Protein AF-A9DJU2-F1 (afdb_monomer)

Nearest PDB structures (foldseek):
  8auw-assembly1_D 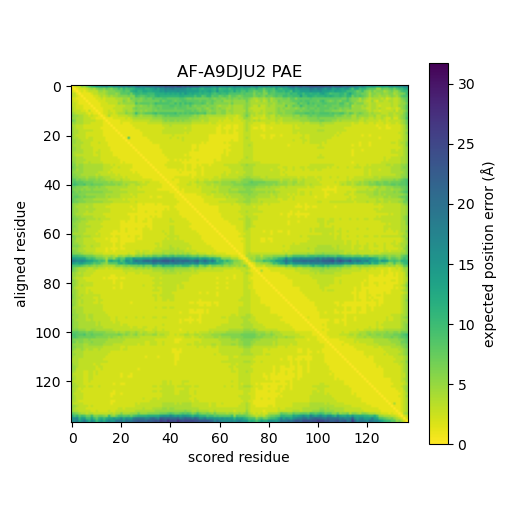 TM=2.444E-01  e=1.457E+00  Homo sapiens
  4tx5-assembly1_A  TM=2.227E-01  e=1.316E+00  Homo sapiens
  4tx5-assembly1_B  TM=2.215E-01  e=2.420E+00  Homo sapiens
  1few-assembly1_A  TM=2.255E-01  e=3.282E+00  Homo sapiens
  8e2i-assembly1_F  TM=2.046E-01  e=4.683E+00  Homo sapiens

Foldseek 3Di:
DVLVVVLVVCLVPVLVLLVVLLVVLVVLLCCLQPVCLVVVQVFQAHNVLSNVLSVLSVVSNVLSVVLSPDDDPQSLVSLLVSLVSLVVSLVSLVVSCVVRVVRGDPNNVVVSVVSSVVSNVSSVSSNVSSVVSVVVD

Organism: NCBI:txid391587

Radius of gyration: 16.11 Å; Cα contacts (8 Å, |Δi|>4): 142; chains: 1; bounding box: 41×20×46 Å

Mean predicted aligned error: 3.53 Å

Solvent-accessible surface area (backbone atoms only — not comparable to full-atom values): 6904 Å² total; per-residue (Å²): 114,68,68,62,52,53,46,55,56,40,64,76,44,54,53,56,51,31,55,51,49,21,53,50,23,47,50,47,20,45,42,38,46,45,52,46,42,78,43,19,87,67,28,28,52,57,54,71,58,30,46,59,56,17,51,53,28,50,52,45,26,55,52,21,52,52,56,47,74,49,75,75,92,52,48,22,58,52,32,36,48,52,19,50,51,44,52,51,47,40,53,52,54,52,50,51,49,64,74,38,49,92,52,39,28,74,59,31,52,50,51,54,52,52,52,39,53,53,38,52,55,48,21,54,51,34,31,51,44,9,55,54,48,57,74,78,108

Structure (mmCIF, N/CA/C/O backbone):
data_AF-A9DJU2-F1
#
_entry.id   AF-A9DJU2-F1
#
loop_
_atom_site.group_PDB
_atom_site.id
_atom_site.type_symbol
_atom_site.label_atom_id
_atom_site.label_alt_id
_atom_site.label_comp_id
_atom_site.label_asym_id
_atom_site.label_entity_id
_atom_site.label_seq_id
_atom_site.pdbx_PDB_ins_code
_atom_site.Cartn_x
_atom_site.Cartn_y
_atom_site.Cartn_z
_atom_site.occupancy
_atom_site.B_iso_or_equiv
_atom_site.auth_seq_id
_atom_site.auth_comp_id
_atom_site.auth_asym_id
_atom_site.auth_atom_id
_atom_site.pdbx_PDB_model_num
ATOM 1 N N . MET A 1 1 ? -25.867 -9.368 3.184 1.00 65.19 1 MET A N 1
ATOM 2 C CA . MET A 1 1 ? -25.864 -10.036 4.509 1.00 65.19 1 MET A CA 1
ATOM 3 C C . MET A 1 1 ? -24.454 -10.414 4.977 1.00 65.19 1 MET A C 1
ATOM 5 O O . MET A 1 1 ? -24.092 -10.022 6.078 1.00 65.19 1 MET A O 1
ATOM 9 N N . LEU A 1 2 ? -23.620 -11.059 4.146 1.00 77.50 2 LEU A N 1
ATOM 10 C CA . LEU A 1 2 ? -22.247 -11.463 4.514 1.00 77.50 2 LEU A CA 1
ATOM 11 C C . LEU A 1 2 ? -21.314 -10.289 4.883 1.00 77.50 2 LEU A C 1
ATOM 13 O O . LEU A 1 2 ? -20.663 -10.319 5.921 1.00 77.50 2 LEU A O 1
ATOM 17 N N . PHE A 1 3 ? -21.305 -9.215 4.085 1.00 77.62 3 PHE A N 1
ATOM 18 C CA . PHE A 1 3 ? -20.438 -8.050 4.319 1.00 77.62 3 PHE A CA 1
ATOM 19 C C . PHE A 1 3 ? -20.675 -7.377 5.684 1.00 77.62 3 PHE A C 1
ATOM 21 O O . PHE A 1 3 ? -19.734 -7.062 6.405 1.00 77.62 3 PHE A O 1
ATOM 28 N N . GLN A 1 4 ? -21.940 -7.233 6.093 1.00 81.81 4 GLN A N 1
ATOM 29 C CA . GLN A 1 4 ? -22.289 -6.667 7.403 1.00 81.81 4 GLN A CA 1
ATOM 30 C C . GLN A 1 4 ? -21.829 -7.562 8.560 1.00 81.81 4 GLN A C 1
ATOM 32 O O . GLN A 1 4 ? -21.403 -7.055 9.596 1.00 81.81 4 GLN A O 1
ATOM 37 N N . HIS A 1 5 ? -21.873 -8.885 8.379 1.00 84.88 5 HIS A N 1
ATOM 38 C CA . HIS A 1 5 ? -21.377 -9.834 9.371 1.00 84.88 5 HIS A CA 1
ATOM 39 C C . HIS A 1 5 ? -19.856 -9.710 9.563 1.00 84.88 5 HIS A C 1
ATOM 41 O O . HIS A 1 5 ? -19.377 -9.684 10.697 1.00 84.88 5 HIS A O 1
ATOM 47 N N . ILE A 1 6 ? -19.104 -9.564 8.466 1.00 87.25 6 ILE A N 1
ATOM 48 C CA . ILE A 1 6 ? -17.646 -9.370 8.504 1.00 87.25 6 ILE A CA 1
ATOM 49 C C . ILE A 1 6 ? -17.293 -8.048 9.197 1.00 87.25 6 ILE A C 1
ATOM 51 O O . ILE A 1 6 ? -16.439 -8.044 10.084 1.00 87.25 6 ILE A O 1
ATOM 55 N N . ILE A 1 7 ? -17.992 -6.953 8.870 1.00 87.56 7 ILE A N 1
ATOM 56 C CA . ILE A 1 7 ? -17.788 -5.663 9.546 1.00 87.56 7 ILE A CA 1
ATOM 57 C C . ILE A 1 7 ? -18.036 -5.795 11.053 1.00 87.56 7 ILE A C 1
ATOM 59 O O . ILE A 1 7 ? -17.190 -5.389 11.843 1.00 87.56 7 ILE A O 1
ATOM 63 N N . LYS A 1 8 ? -19.144 -6.418 11.471 1.00 88.12 8 LYS A N 1
ATOM 64 C CA . LYS A 1 8 ? -19.464 -6.590 12.898 1.00 88.12 8 LYS A CA 1
ATOM 65 C C . LYS A 1 8 ? -18.404 -7.421 13.634 1.00 88.12 8 LYS A C 1
ATOM 67 O O . LYS A 1 8 ? -18.046 -7.130 14.772 1.00 88.12 8 LYS A O 1
ATOM 72 N N . LYS A 1 9 ? -17.850 -8.446 12.977 1.00 89.25 9 LYS A N 1
ATOM 73 C CA . LYS A 1 9 ? -16.741 -9.239 13.527 1.00 89.25 9 LYS A CA 1
ATOM 74 C C . LYS A 1 9 ? -15.467 -8.402 13.689 1.00 89.25 9 LYS A C 1
ATOM 76 O O . LYS A 1 9 ? -14.762 -8.572 14.685 1.00 89.25 9 LYS A O 1
ATOM 81 N N . ALA A 1 10 ? -15.189 -7.506 12.743 1.00 89.00 10 ALA A N 1
ATOM 82 C CA . ALA A 1 10 ? -14.063 -6.581 12.818 1.00 89.00 10 ALA A CA 1
ATOM 83 C C . ALA A 1 10 ? -14.263 -5.496 13.890 1.00 89.00 10 ALA A C 1
ATOM 85 O O . ALA A 1 10 ? -13.320 -5.197 14.613 1.00 89.00 10 ALA A O 1
ATOM 86 N N . GLU A 1 11 ? -15.480 -4.980 14.079 1.00 87.75 11 GLU A N 1
ATOM 87 C CA . GLU A 1 11 ? -15.823 -4.046 15.167 1.00 87.75 11 GLU A CA 1
ATOM 88 C C . GLU A 1 11 ? -15.554 -4.644 16.555 1.00 87.75 11 GLU A C 1
ATOM 90 O O . GLU A 1 11 ? -15.072 -3.944 17.442 1.00 87.75 11 GLU A O 1
ATOM 95 N N . ASN A 1 12 ? -15.809 -5.944 16.733 1.00 89.12 12 ASN A N 1
ATOM 96 C CA . ASN A 1 12 ? -15.562 -6.640 17.999 1.00 89.12 12 ASN A CA 1
ATOM 97 C C . ASN A 1 12 ? -14.065 -6.807 18.312 1.00 89.12 12 ASN A C 1
ATOM 99 O O . ASN A 1 12 ? -13.691 -6.923 19.474 1.00 89.12 12 ASN A O 1
ATOM 103 N N . ASN A 1 13 ? -13.203 -6.865 17.290 1.00 90.00 13 ASN A N 1
ATOM 104 C CA . ASN A 1 13 ? -11.757 -7.046 17.448 1.00 90.00 13 ASN A CA 1
ATOM 105 C C . ASN A 1 13 ? -10.971 -6.205 16.431 1.00 90.00 13 ASN A C 1
ATOM 107 O O . ASN A 1 13 ? -10.251 -6.752 15.589 1.00 90.00 13 ASN A O 1
ATOM 111 N N . PRO A 1 14 ? -11.044 -4.869 16.519 1.00 90.44 14 PRO A N 1
ATOM 112 C CA . PRO A 1 14 ? -10.545 -3.995 15.464 1.00 90.44 14 PRO A CA 1
ATOM 113 C C . PRO A 1 14 ? -9.022 -3.969 15.391 1.00 90.44 14 PRO A C 1
ATOM 115 O O . PRO A 1 14 ? -8.460 -3.618 14.368 1.00 90.44 14 PRO A O 1
ATOM 118 N N . LYS A 1 15 ? -8.330 -4.423 16.441 1.00 90.44 15 LYS A N 1
ATOM 119 C CA . LYS A 1 15 ? -6.877 -4.611 16.413 1.00 90.44 15 LYS A CA 1
ATOM 120 C C . LYS A 1 15 ? -6.421 -5.635 15.377 1.00 90.44 15 LYS A C 1
ATOM 122 O O . LYS A 1 15 ? -5.319 -5.513 14.862 1.00 90.44 15 LYS A O 1
ATOM 127 N N . LYS A 1 16 ? -7.254 -6.632 15.057 1.00 92.25 16 LYS A N 1
ATOM 128 C CA . LYS A 1 16 ? -6.911 -7.624 14.030 1.00 92.25 16 LYS A CA 1
ATOM 129 C C . LYS A 1 16 ? -6.778 -6.992 12.646 1.00 92.25 16 LYS A C 1
ATOM 131 O O . LYS A 1 16 ? -6.053 -7.545 11.836 1.00 92.25 16 LYS A O 1
ATOM 136 N N . LEU A 1 17 ? -7.429 -5.851 12.400 1.00 94.56 17 LEU A N 1
ATOM 137 C CA . LEU A 1 17 ? -7.270 -5.107 11.151 1.00 94.56 17 LEU A CA 1
ATOM 138 C C . LEU A 1 17 ? -5.848 -4.587 10.989 1.00 94.56 17 LEU A C 1
ATOM 140 O O . LEU A 1 17 ? -5.237 -4.921 9.991 1.00 94.56 17 LEU A O 1
ATOM 144 N N . PHE A 1 18 ? -5.283 -3.920 12.002 1.00 95.62 18 PHE A N 1
ATOM 145 C CA . PHE A 1 18 ? -3.883 -3.471 11.953 1.00 95.62 18 PHE A CA 1
ATOM 146 C C . PHE A 1 18 ? -2.900 -4.628 11.762 1.00 95.62 18 PHE A C 1
ATOM 148 O O . PHE A 1 18 ? -1.885 -4.479 11.103 1.00 95.62 18 PHE A O 1
ATOM 155 N N . LEU A 1 19 ? -3.182 -5.809 12.324 1.00 95.12 19 LEU A N 1
ATOM 156 C CA . LEU A 1 19 ? -2.321 -6.972 12.096 1.00 95.12 19 LEU A CA 1
ATOM 157 C C . LEU A 1 19 ? -2.390 -7.457 10.639 1.00 95.12 19 LEU A C 1
ATOM 159 O O . LEU A 1 19 ? -1.371 -7.844 10.078 1.00 95.12 19 LEU A O 1
ATOM 163 N N . ILE A 1 20 ? -3.586 -7.465 10.047 1.00 95.50 20 ILE A N 1
ATOM 164 C CA . ILE A 1 20 ? -3.787 -7.871 8.652 1.00 95.50 20 ILE A CA 1
ATOM 165 C C . ILE A 1 20 ? -3.172 -6.836 7.704 1.00 95.50 20 ILE A C 1
ATOM 167 O O . ILE A 1 20 ? -2.431 -7.239 6.811 1.00 95.50 20 ILE A O 1
ATOM 171 N N . ASP A 1 21 ? -3.435 -5.543 7.919 1.00 96.56 21 ASP A N 1
ATOM 172 C CA . ASP A 1 21 ? -2.856 -4.451 7.125 1.00 96.56 21 ASP A CA 1
ATOM 173 C C . ASP A 1 21 ? -1.333 -4.449 7.253 1.00 96.56 21 ASP A C 1
ATOM 175 O O . ASP A 1 21 ? -0.652 -4.564 6.245 1.00 96.56 21 ASP A O 1
ATOM 179 N N . GLY A 1 22 ? -0.788 -4.527 8.470 1.00 97.19 22 GLY A N 1
ATOM 180 C CA . GLY A 1 22 ? 0.658 -4.564 8.689 1.00 97.19 22 GLY A CA 1
ATOM 181 C C . GLY A 1 22 ? 1.354 -5.768 8.042 1.00 97.19 22 GLY A C 1
ATOM 182 O O . GLY A 1 22 ? 2.452 -5.631 7.507 1.00 97.19 22 GLY A O 1
ATOM 183 N N . LEU A 1 23 ? 0.731 -6.954 8.031 1.00 97.75 23 LEU A N 1
ATOM 184 C CA . LEU A 1 23 ? 1.260 -8.104 7.281 1.00 97.75 23 LEU A CA 1
ATOM 185 C C . LEU A 1 23 ? 1.169 -7.889 5.763 1.00 97.7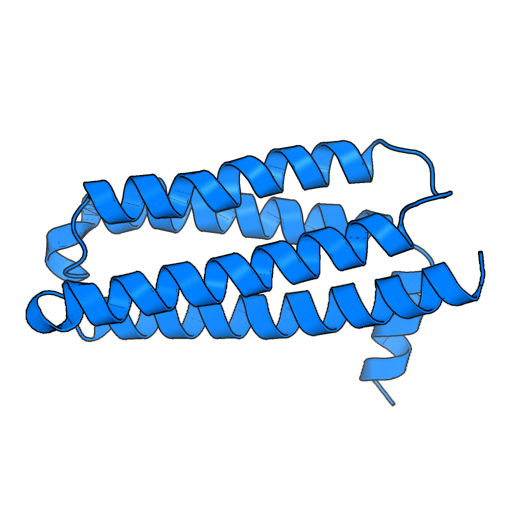5 23 LEU A C 1
ATOM 187 O O . LEU A 1 23 ? 2.095 -8.261 5.041 1.00 97.75 23 LEU A O 1
ATOM 191 N N . GLY A 1 24 ? 0.082 -7.281 5.286 1.00 97.56 24 GLY A N 1
ATOM 192 C CA . GLY A 1 24 ? -0.082 -6.884 3.889 1.00 97.56 24 GLY A CA 1
ATOM 193 C C . GLY A 1 24 ? 0.964 -5.858 3.457 1.00 97.56 24 GLY A C 1
ATOM 194 O O . GLY A 1 24 ? 1.638 -6.064 2.456 1.00 97.56 24 GLY A O 1
ATOM 195 N N . ALA A 1 25 ? 1.181 -4.812 4.251 1.00 97.94 25 ALA A N 1
ATOM 196 C CA . ALA A 1 25 ? 2.179 -3.778 4.024 1.00 97.94 25 ALA A CA 1
ATOM 197 C C . ALA A 1 25 ? 3.605 -4.343 4.050 1.00 97.94 25 ALA A C 1
ATOM 199 O O . ALA A 1 25 ? 4.430 -3.960 3.221 1.00 97.94 25 ALA A O 1
ATOM 200 N N . LEU A 1 26 ? 3.901 -5.299 4.939 1.00 98.25 26 LEU A N 1
ATOM 201 C CA . LEU A 1 26 ? 5.190 -5.994 4.944 1.00 98.25 26 LEU A CA 1
ATOM 202 C C . LEU A 1 26 ? 5.394 -6.800 3.655 1.00 98.25 26 LEU A C 1
ATOM 204 O O . LEU A 1 26 ? 6.478 -6.760 3.068 1.00 98.25 26 LEU A O 1
ATOM 208 N N . LEU A 1 27 ? 4.354 -7.502 3.198 1.00 98.19 27 LEU A N 1
ATOM 209 C CA . LEU A 1 27 ? 4.386 -8.214 1.924 1.00 98.19 27 LEU A CA 1
ATOM 210 C C . LEU A 1 27 ? 4.580 -7.240 0.754 1.00 98.19 27 LEU A C 1
ATOM 212 O O . LEU A 1 27 ? 5.439 -7.490 -0.087 1.00 98.19 27 LEU A O 1
ATOM 216 N N . SER A 1 28 ? 3.864 -6.115 0.726 1.00 97.44 28 SER A N 1
ATOM 217 C CA . S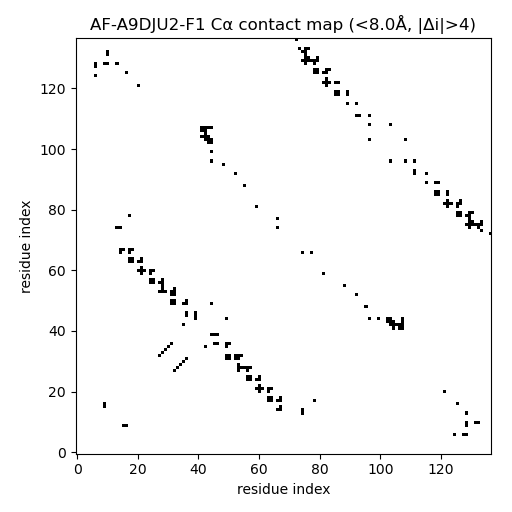ER A 1 28 ? 4.033 -5.077 -0.298 1.00 97.44 28 SER A CA 1
ATOM 218 C C . SER A 1 28 ? 5.443 -4.487 -0.282 1.00 97.44 28 SER A C 1
ATOM 220 O O . SER A 1 28 ? 6.067 -4.376 -1.333 1.00 97.44 28 SER A O 1
ATOM 222 N N . ALA A 1 29 ? 6.001 -4.178 0.894 1.00 98.00 29 ALA A N 1
ATOM 223 C CA . ALA A 1 29 ? 7.380 -3.705 1.028 1.00 98.00 29 ALA A CA 1
ATOM 224 C C . ALA A 1 29 ? 8.382 -4.707 0.441 1.00 98.00 29 ALA A C 1
ATOM 226 O O . ALA A 1 29 ? 9.308 -4.316 -0.270 1.00 98.00 29 ALA A O 1
ATOM 227 N N . PHE A 1 30 ? 8.190 -6.000 0.713 1.00 98.19 30 PHE A N 1
ATOM 228 C CA . PHE A 1 30 ? 9.046 -7.058 0.189 1.00 98.19 30 PHE A CA 1
ATOM 229 C C . PHE A 1 30 ? 8.897 -7.228 -1.330 1.00 98.19 30 PHE A C 1
ATOM 231 O O . PHE A 1 30 ? 9.896 -7.284 -2.050 1.00 98.19 30 PHE A O 1
ATOM 238 N N . LEU A 1 31 ? 7.666 -7.274 -1.841 1.00 97.62 31 LEU A N 1
ATOM 239 C CA . LEU A 1 31 ? 7.415 -7.423 -3.273 1.00 97.62 31 LEU A CA 1
ATOM 240 C C . LEU A 1 31 ? 7.959 -6.223 -4.053 1.00 97.62 31 LEU A C 1
ATOM 242 O O . LEU A 1 31 ? 8.761 -6.410 -4.964 1.00 97.62 31 LEU A O 1
ATOM 246 N N . VAL A 1 32 ? 7.598 -5.001 -3.666 1.00 97.38 32 VAL A N 1
ATOM 247 C CA . VAL A 1 32 ? 8.021 -3.781 -4.368 1.00 97.38 32 VAL A CA 1
ATOM 248 C C . VAL A 1 32 ? 9.513 -3.514 -4.171 1.00 97.38 32 VAL A C 1
ATOM 250 O O . VAL A 1 32 ? 10.218 -3.247 -5.140 1.00 97.38 32 VAL A O 1
ATOM 253 N N . GLY A 1 33 ? 10.013 -3.600 -2.937 1.00 96.69 33 GLY A N 1
ATOM 254 C CA . GLY A 1 33 ? 11.372 -3.182 -2.578 1.00 96.69 33 GLY A CA 1
ATOM 255 C C . GLY A 1 33 ? 12.463 -4.220 -2.833 1.00 96.69 33 GLY A C 1
ATOM 256 O O . GLY A 1 33 ? 13.636 -3.856 -2.886 1.00 96.69 33 GLY A O 1
ATOM 257 N N . PHE A 1 34 ? 12.105 -5.496 -2.995 1.00 96.88 34 PHE A N 1
ATOM 258 C CA . PHE A 1 34 ? 13.070 -6.569 -3.239 1.00 96.88 34 PHE A CA 1
ATOM 259 C C . PHE A 1 34 ? 12.766 -7.331 -4.531 1.00 96.88 34 PHE A C 1
ATOM 261 O O . PHE A 1 34 ? 13.601 -7.357 -5.434 1.00 96.88 34 PHE A O 1
ATOM 268 N N . VAL A 1 35 ? 11.568 -7.910 -4.660 1.00 97.44 35 VAL A N 1
ATOM 269 C CA . VAL A 1 35 ? 11.234 -8.775 -5.8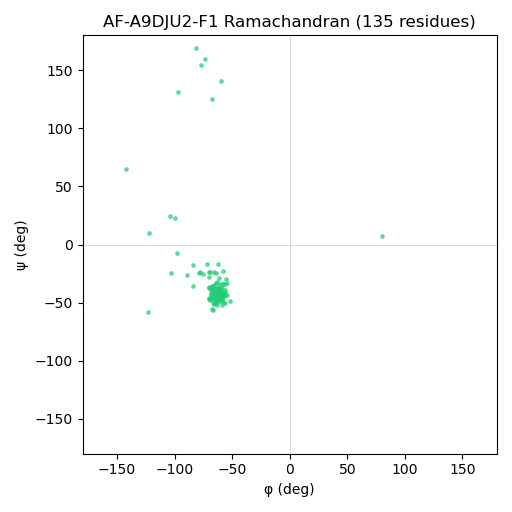07 1.00 97.44 35 VAL A CA 1
ATOM 270 C C . VAL A 1 35 ? 11.201 -7.976 -7.112 1.00 97.44 35 VAL A C 1
ATOM 272 O O . VAL A 1 35 ? 11.953 -8.277 -8.037 1.00 97.44 35 VAL A O 1
ATOM 275 N N . LEU A 1 36 ? 10.389 -6.923 -7.195 1.00 96.62 36 LEU A N 1
ATOM 276 C CA . LEU A 1 36 ? 10.256 -6.113 -8.409 1.00 96.62 36 LEU A CA 1
ATOM 277 C C . LEU A 1 36 ? 11.565 -5.417 -8.781 1.00 96.62 36 LEU A C 1
ATOM 279 O O . LEU A 1 36 ? 11.844 -5.255 -9.964 1.00 96.62 36 LEU A O 1
ATOM 283 N N . VAL A 1 37 ? 12.387 -5.050 -7.794 1.00 96.75 37 VAL A N 1
ATOM 284 C CA . VAL A 1 37 ? 13.714 -4.472 -8.042 1.00 96.75 37 VAL A CA 1
ATOM 285 C C . VAL A 1 37 ? 14.635 -5.489 -8.714 1.00 96.75 37 VAL A C 1
ATOM 287 O O . VAL A 1 37 ? 15.288 -5.157 -9.706 1.00 96.75 37 VAL A O 1
ATOM 290 N N . GLN A 1 38 ? 14.671 -6.728 -8.215 1.00 97.06 38 GLN A N 1
ATOM 291 C CA . GLN A 1 38 ? 15.491 -7.795 -8.794 1.00 97.06 38 GLN A CA 1
ATOM 292 C C . GLN A 1 38 ? 15.043 -8.154 -10.217 1.00 97.06 38 GLN A C 1
ATOM 294 O O . GLN A 1 38 ? 15.869 -8.488 -11.064 1.00 97.06 38 GLN A O 1
ATOM 299 N N . PHE A 1 39 ? 13.742 -8.051 -10.490 1.00 96.12 39 PHE A N 1
ATOM 300 C CA . PHE A 1 39 ? 13.144 -8.341 -11.793 1.00 96.12 39 PHE A CA 1
ATOM 301 C C . PHE A 1 39 ? 12.778 -7.072 -12.580 1.00 96.12 39 PHE A C 1
ATOM 303 O O . PHE A 1 39 ? 11.908 -7.123 -13.450 1.00 96.12 39 PHE A O 1
ATOM 310 N N . LYS A 1 40 ? 13.434 -5.932 -12.313 1.00 93.31 40 LYS A N 1
ATOM 311 C CA . LYS A 1 40 ? 13.062 -4.625 -12.889 1.00 93.31 40 LYS A CA 1
ATOM 312 C C . LYS A 1 40 ? 12.980 -4.627 -14.416 1.00 93.31 40 LYS A C 1
ATOM 314 O O . LYS A 1 40 ? 12.116 -3.956 -14.965 1.00 93.31 40 LYS A O 1
ATOM 319 N N . ASP A 1 41 ? 13.817 -5.413 -15.093 1.00 93.50 41 ASP A N 1
ATOM 320 C CA . ASP A 1 41 ? 13.849 -5.486 -16.558 1.00 93.50 41 ASP A CA 1
ATOM 321 C C . ASP A 1 41 ? 12.597 -6.186 -17.126 1.00 93.50 41 ASP A C 1
ATOM 323 O O . ASP A 1 41 ? 12.194 -5.918 -18.254 1.00 93.50 41 ASP A O 1
ATOM 327 N N . TYR A 1 42 ? 11.926 -7.026 -16.327 1.00 95.81 42 TYR A N 1
ATOM 328 C CA . TYR A 1 42 ? 10.647 -7.655 -16.679 1.00 95.81 42 TYR A CA 1
ATOM 329 C C . TYR A 1 42 ? 9.445 -6.749 -16.389 1.00 95.81 42 TYR A C 1
ATOM 331 O O . TYR A 1 42 ? 8.456 -6.783 -17.123 1.00 95.81 42 TYR A O 1
ATOM 339 N N . PHE A 1 43 ? 9.500 -5.954 -15.315 1.00 95.62 43 PHE A N 1
ATOM 340 C CA . PHE A 1 43 ? 8.397 -5.072 -14.903 1.00 95.62 43 PHE A CA 1
ATOM 341 C C . PHE A 1 43 ? 8.462 -3.680 -15.550 1.00 95.62 43 PHE A C 1
ATOM 343 O O . PHE A 1 43 ? 7.430 -3.034 -15.720 1.00 95.62 43 PHE A O 1
ATOM 350 N N . GLY A 1 44 ? 9.650 -3.213 -15.933 1.00 95.38 44 GLY A N 1
ATOM 351 C CA . GLY A 1 44 ? 9.855 -1.937 -16.619 1.00 95.38 44 GLY A CA 1
ATOM 352 C C . GLY A 1 44 ? 9.852 -0.697 -15.717 1.00 95.38 44 GLY A C 1
ATOM 353 O O . GLY A 1 44 ? 9.877 0.429 -16.219 1.00 95.38 44 GLY A O 1
ATOM 354 N N . MET A 1 45 ? 9.819 -0.874 -14.391 1.00 96.31 45 MET A N 1
ATOM 355 C CA . MET A 1 45 ? 9.880 0.231 -13.430 1.00 96.31 45 MET A CA 1
ATOM 356 C C . MET A 1 45 ? 11.314 0.436 -12.914 1.00 96.31 45 MET A C 1
ATOM 358 O O . MET A 1 45 ? 11.942 -0.526 -12.467 1.00 96.31 45 MET A O 1
ATOM 362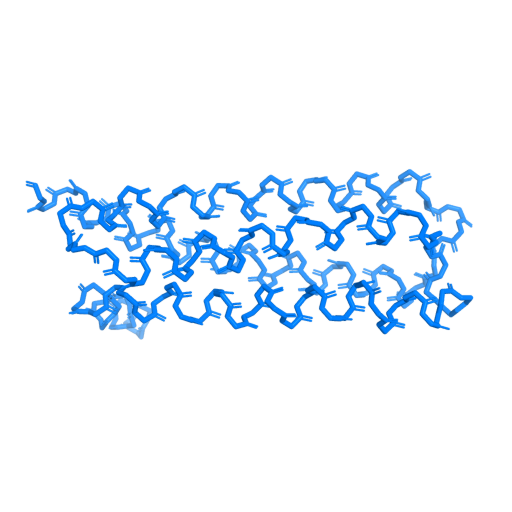 N N . PRO A 1 46 ? 11.845 1.674 -12.914 1.00 96.38 46 PRO A N 1
ATOM 363 C CA . PRO A 1 46 ? 13.175 1.942 -12.376 1.00 96.38 46 PRO A CA 1
ATOM 364 C C . PRO A 1 46 ? 13.299 1.578 -10.893 1.00 96.38 46 PRO A C 1
ATOM 366 O O . PRO A 1 46 ? 12.416 1.875 -10.089 1.00 96.38 46 PRO A O 1
ATOM 369 N N . ALA A 1 47 ? 14.448 1.011 -10.512 1.00 96.69 47 ALA A N 1
ATOM 370 C CA . ALA A 1 47 ? 14.720 0.588 -9.136 1.00 96.69 47 ALA A CA 1
ATOM 371 C C . ALA A 1 47 ? 14.569 1.731 -8.117 1.00 96.69 47 ALA A C 1
ATOM 373 O O . ALA A 1 47 ? 14.009 1.527 -7.048 1.00 96.69 47 ALA A O 1
ATOM 374 N N . ASN A 1 48 ? 14.996 2.949 -8.465 1.00 96.94 48 ASN A N 1
ATOM 375 C CA . ASN A 1 48 ? 14.861 4.115 -7.585 1.00 96.94 48 ASN A CA 1
ATOM 376 C C . ASN A 1 48 ? 13.390 4.419 -7.253 1.00 96.94 48 ASN A C 1
ATOM 378 O O . ASN A 1 48 ? 13.072 4.736 -6.109 1.00 96.94 48 ASN A O 1
ATOM 382 N N . THR A 1 49 ? 12.493 4.278 -8.234 1.00 96.94 49 THR A N 1
ATOM 383 C CA . THR A 1 49 ? 11.048 4.462 -8.055 1.00 96.94 49 THR A CA 1
ATOM 384 C C . THR A 1 49 ? 10.460 3.356 -7.185 1.00 96.94 49 THR A C 1
ATOM 386 O O . THR A 1 49 ? 9.686 3.641 -6.275 1.00 96.94 49 THR A O 1
ATOM 389 N N . LEU A 1 50 ? 10.878 2.106 -7.401 1.00 97.44 50 LEU A N 1
ATOM 390 C CA . LEU A 1 50 ? 10.463 0.969 -6.576 1.00 97.44 50 LEU A CA 1
ATOM 391 C C . LEU A 1 50 ? 10.919 1.116 -5.119 1.00 97.44 50 LEU A C 1
ATOM 393 O O . LEU A 1 50 ? 10.117 0.926 -4.210 1.00 97.44 50 LEU A O 1
ATOM 397 N N . TYR A 1 51 ? 12.164 1.525 -4.870 1.00 98.00 51 TYR A N 1
ATOM 398 C CA . TYR A 1 51 ? 12.643 1.785 -3.510 1.00 98.00 51 TYR A CA 1
ATOM 399 C C . TYR A 1 51 ? 11.870 2.917 -2.830 1.00 98.00 51 TYR A C 1
ATOM 401 O O . TYR A 1 51 ? 11.510 2.799 -1.657 1.00 98.00 51 TYR A O 1
ATOM 409 N N . LEU A 1 52 ? 11.571 3.990 -3.567 1.00 97.62 52 LEU A N 1
ATOM 410 C CA . LEU A 1 52 ? 10.754 5.085 -3.054 1.00 97.62 52 LEU A CA 1
ATOM 411 C C . LEU A 1 52 ? 9.332 4.616 -2.715 1.00 97.62 52 LEU A C 1
ATOM 413 O O . LEU A 1 52 ? 8.817 4.957 -1.653 1.00 97.62 52 LEU A O 1
ATOM 417 N N . LEU A 1 53 ? 8.713 3.807 -3.578 1.00 97.19 53 LEU A N 1
ATOM 418 C CA . LEU A 1 53 ? 7.397 3.224 -3.323 1.00 97.19 53 LEU A CA 1
ATOM 419 C C . LEU A 1 53 ? 7.419 2.266 -2.129 1.00 97.19 53 LEU A C 1
ATOM 421 O O . LEU A 1 53 ? 6.513 2.325 -1.305 1.00 97.19 53 LEU A O 1
ATOM 425 N N . ALA A 1 54 ? 8.453 1.439 -1.979 1.00 97.81 54 ALA A N 1
ATOM 426 C CA . ALA A 1 54 ? 8.586 0.502 -0.864 1.00 97.81 54 ALA A CA 1
ATOM 427 C C . ALA A 1 54 ? 8.754 1.199 0.500 1.00 97.81 54 ALA A C 1
ATOM 429 O O . ALA A 1 54 ? 8.392 0.626 1.529 1.00 97.81 54 ALA A O 1
ATOM 430 N N . ALA A 1 55 ? 9.241 2.445 0.529 1.00 97.50 55 ALA A N 1
ATOM 431 C CA . ALA A 1 55 ? 9.355 3.215 1.765 1.00 97.50 55 ALA A CA 1
ATOM 432 C C . ALA A 1 55 ? 7.992 3.456 2.443 1.00 97.50 55 ALA A C 1
ATOM 434 O O . ALA A 1 55 ? 7.916 3.458 3.672 1.00 97.50 55 ALA A O 1
ATOM 435 N N . PHE A 1 56 ? 6.910 3.613 1.669 1.00 96.56 56 PHE A N 1
ATOM 436 C CA . PHE A 1 56 ? 5.571 3.855 2.216 1.00 96.56 56 PHE A CA 1
ATOM 437 C C . PHE A 1 56 ? 5.027 2.635 2.985 1.00 96.56 56 PHE A C 1
ATOM 439 O O . PHE A 1 56 ? 4.748 2.793 4.176 1.00 96.56 56 PHE A O 1
ATOM 446 N N . PRO A 1 57 ? 4.948 1.416 2.404 1.00 96.94 57 PRO A N 1
ATOM 447 C CA . PRO A 1 57 ? 4.537 0.231 3.150 1.00 96.94 57 PRO A CA 1
ATOM 448 C C . PRO A 1 57 ? 5.415 -0.059 4.373 1.00 96.94 57 PRO A C 1
ATOM 450 O O . PRO A 1 57 ? 4.892 -0.477 5.399 1.00 96.94 57 PRO A O 1
ATOM 453 N N . ILE A 1 58 ? 6.723 0.229 4.330 1.00 97.56 58 ILE A N 1
ATOM 454 C CA . ILE A 1 58 ? 7.592 0.092 5.515 1.00 97.56 58 ILE A CA 1
ATOM 455 C C . ILE A 1 58 ? 7.102 0.990 6.661 1.00 97.56 58 ILE A C 1
ATOM 457 O O . ILE A 1 58 ? 6.999 0.536 7.801 1.00 97.56 58 ILE A O 1
ATOM 461 N N . VAL A 1 59 ? 6.764 2.251 6.377 1.00 97.25 59 VAL A N 1
ATOM 462 C CA . VAL A 1 59 ? 6.192 3.163 7.382 1.00 97.25 59 VAL A CA 1
ATOM 463 C C . VAL A 1 59 ? 4.848 2.639 7.898 1.00 97.25 59 VAL A C 1
ATOM 465 O O . VAL A 1 59 ? 4.591 2.725 9.102 1.00 97.25 59 VAL A O 1
ATOM 468 N N . PHE A 1 60 ? 4.016 2.068 7.024 1.00 96.56 60 PHE A N 1
ATOM 469 C CA . PHE A 1 60 ? 2.710 1.515 7.401 1.00 96.56 60 PHE A CA 1
ATOM 470 C C . PHE A 1 60 ? 2.860 0.337 8.369 1.00 96.56 60 PHE A C 1
ATOM 472 O O . PHE A 1 60 ? 2.242 0.367 9.428 1.00 96.56 60 PHE A O 1
ATOM 479 N N . VAL A 1 61 ? 3.801 -0.587 8.126 1.00 97.75 61 VAL A N 1
ATOM 480 C CA . VAL A 1 61 ? 4.122 -1.691 9.056 1.00 97.75 61 VAL A CA 1
ATOM 481 C C . VAL A 1 61 ? 4.387 -1.180 10.476 1.00 97.75 61 VAL A C 1
ATOM 483 O O . VAL A 1 61 ? 3.832 -1.701 11.447 1.00 97.75 61 VAL A O 1
ATOM 486 N N . PHE A 1 62 ? 5.223 -0.146 10.623 1.00 96.94 62 PHE A N 1
ATOM 487 C CA . PHE A 1 62 ? 5.525 0.418 11.942 1.00 96.94 62 PHE A CA 1
ATOM 488 C C . PHE A 1 62 ? 4.312 1.111 12.568 1.00 96.94 62 PHE A C 1
ATOM 490 O O . PHE A 1 62 ? 4.082 0.983 13.776 1.00 96.94 62 PHE A O 1
ATOM 497 N N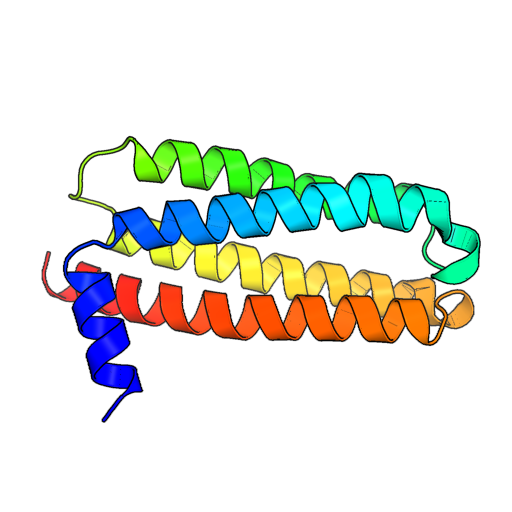 . PHE A 1 63 ? 3.529 1.830 11.762 1.00 95.69 63 PHE A N 1
ATOM 498 C CA . PHE A 1 63 ? 2.307 2.483 12.219 1.00 95.69 63 PHE A CA 1
ATOM 499 C C . PHE A 1 63 ? 1.267 1.465 12.709 1.00 95.69 63 PHE A C 1
ATOM 501 O O . PHE A 1 63 ? 0.698 1.638 13.793 1.00 95.69 63 PHE A O 1
ATOM 508 N N . ASP A 1 64 ? 1.064 0.379 11.972 1.00 95.38 64 ASP A N 1
ATOM 509 C CA . ASP A 1 64 ? 0.147 -0.699 12.329 1.00 95.38 64 ASP A CA 1
ATOM 510 C C . ASP A 1 64 ? 0.588 -1.440 13.576 1.00 95.38 64 ASP A C 1
ATOM 512 O O . ASP A 1 64 ? -0.212 -1.654 14.491 1.00 95.38 64 ASP A O 1
ATOM 516 N N . MET A 1 65 ? 1.875 -1.777 13.666 1.00 95.56 65 MET A N 1
ATOM 517 C CA . MET A 1 65 ? 2.434 -2.418 14.850 1.00 95.56 65 MET A CA 1
ATOM 518 C C . MET A 1 65 ? 2.243 -1.528 16.087 1.00 95.56 65 MET A C 1
ATOM 520 O O . MET A 1 65 ? 1.808 -1.999 17.142 1.00 95.56 65 MET A O 1
ATOM 524 N N . TYR A 1 66 ? 2.481 -0.221 15.955 1.00 94.19 66 TYR A N 1
ATOM 525 C CA . TYR A 1 66 ? 2.215 0.745 17.019 1.00 94.19 66 TYR A CA 1
ATOM 526 C C . TYR A 1 66 ? 0.729 0.772 17.419 1.00 94.19 66 TYR A C 1
ATOM 528 O O . TYR A 1 66 ? 0.398 0.718 18.612 1.00 94.19 66 TYR A O 1
ATOM 536 N N . CYS A 1 67 ? -0.179 0.823 16.443 1.00 93.25 67 CYS A N 1
ATOM 537 C CA . CYS A 1 67 ? -1.624 0.862 16.678 1.00 93.25 67 CYS A CA 1
ATOM 538 C C . CYS A 1 67 ? -2.154 -0.435 17.303 1.00 93.25 67 CYS A C 1
ATOM 540 O O . CYS A 1 67 ? -3.012 -0.389 18.193 1.00 93.25 67 CYS A O 1
ATOM 542 N N . TYR A 1 68 ? -1.604 -1.581 16.906 1.00 93.31 68 TYR A N 1
ATOM 543 C CA . TYR A 1 68 ? -1.912 -2.892 17.468 1.00 93.31 68 TYR A CA 1
ATOM 544 C C . TYR A 1 68 ? -1.584 -2.961 18.970 1.00 93.31 68 TYR A C 1
ATOM 546 O O . TYR A 1 68 ? -2.395 -3.443 19.778 1.00 93.31 68 TYR A O 1
ATOM 554 N N . LEU A 1 69 ? -0.435 -2.405 19.370 1.00 91.12 69 LEU A N 1
ATOM 555 C CA . LEU A 1 69 ? 0.032 -2.392 20.761 1.00 91.12 69 LEU A CA 1
ATOM 556 C C . LEU A 1 69 ? -0.709 -1.367 21.645 1.00 91.12 69 LEU A C 1
ATOM 558 O O . LEU A 1 69 ? -0.820 -1.559 22.859 1.00 91.12 69 LEU A O 1
ATOM 562 N N . LYS A 1 70 ? -1.275 -0.293 21.077 1.00 87.94 70 LYS A N 1
ATOM 563 C CA . LYS A 1 70 ? -1.998 0.747 21.841 1.00 87.94 70 LYS A CA 1
ATOM 564 C C . LYS A 1 70 ? -3.384 0.309 22.349 1.00 87.94 70 LYS A C 1
ATOM 566 O O . LYS A 1 70 ? -3.997 -0.643 21.872 1.00 87.94 70 LYS A O 1
ATOM 571 N N . LYS A 1 71 ? -3.900 1.005 23.376 1.00 76.75 71 LYS A N 1
ATOM 572 C CA . LYS A 1 71 ? -5.235 0.761 23.972 1.00 76.75 71 LYS A CA 1
ATOM 573 C C . LYS A 1 71 ? -6.374 1.323 23.098 1.00 76.75 71 LYS A C 1
ATOM 575 O O . LYS A 1 71 ? -6.195 2.301 22.381 1.00 76.75 71 LYS A O 1
ATOM 580 N N . HIS A 1 72 ? -7.568 0.741 23.238 1.00 70.88 72 HIS A N 1
ATOM 581 C CA . HIS A 1 72 ? -8.708 0.866 22.312 1.00 70.88 72 HIS A CA 1
ATOM 582 C C . HIS A 1 72 ? -9.318 2.266 22.099 1.00 70.88 72 HIS A C 1
ATOM 584 O O . HIS A 1 72 ? -10.016 2.460 21.107 1.00 70.88 72 HIS A O 1
ATOM 590 N N . LYS A 1 73 ? -9.063 3.258 22.967 1.00 72.50 73 LYS A N 1
ATOM 591 C CA . LYS A 1 73 ? -9.790 4.550 22.948 1.00 72.50 73 LYS A CA 1
ATOM 592 C C . LYS A 1 73 ? -9.707 5.331 21.627 1.00 72.50 73 LYS A C 1
ATOM 594 O O . LYS A 1 73 ? -10.554 6.179 21.389 1.00 72.50 73 LYS A O 1
ATOM 599 N N . LYS A 1 74 ? -8.696 5.093 20.784 1.00 86.31 74 LYS A N 1
ATOM 600 C CA . LYS A 1 74 ? -8.508 5.819 19.510 1.00 86.31 74 LYS A CA 1
ATOM 601 C C . LYS A 1 74 ? -8.462 4.914 18.276 1.00 86.31 74 LYS A C 1
ATOM 603 O O . LYS A 1 74 ? -8.166 5.396 17.187 1.00 86.31 74 LYS A O 1
ATOM 608 N N . THR A 1 75 ? -8.796 3.629 18.416 1.00 91.31 75 THR A N 1
ATOM 609 C CA . THR A 1 75 ? -8.688 2.652 17.320 1.00 91.31 75 THR A CA 1
ATOM 610 C C . THR A 1 75 ? -9.476 3.067 16.077 1.00 91.31 75 THR A C 1
ATOM 612 O O . THR A 1 75 ? -8.949 2.970 14.976 1.00 91.31 75 THR A O 1
ATOM 615 N N . GLY A 1 76 ? -10.691 3.605 16.236 1.00 93.75 76 GLY A N 1
ATOM 616 C CA . GLY A 1 76 ? -11.483 4.060 15.089 1.00 93.75 76 GLY A CA 1
ATOM 617 C C . GLY A 1 76 ? -10.821 5.195 14.297 1.00 93.75 76 GLY A C 1
ATOM 618 O O . GLY A 1 76 ? -10.865 5.195 13.071 1.00 93.75 76 GLY A O 1
ATOM 619 N N . ILE A 1 77 ? -10.146 6.129 14.979 1.00 94.19 77 ILE A N 1
ATOM 620 C CA . ILE A 1 77 ? -9.420 7.227 14.324 1.00 94.19 77 ILE A CA 1
ATOM 621 C C . ILE A 1 77 ? -8.204 6.682 13.570 1.00 94.19 77 ILE A C 1
ATOM 623 O O . ILE A 1 77 ? -8.008 7.047 12.415 1.00 94.19 77 ILE A O 1
ATOM 627 N N . PHE A 1 78 ? -7.436 5.784 14.190 1.00 95.31 78 PHE A N 1
ATOM 628 C CA . PHE A 1 78 ? -6.260 5.179 13.562 1.00 95.31 78 PHE A CA 1
ATOM 629 C C . PHE A 1 78 ? -6.612 4.335 12.330 1.00 95.31 78 PHE A C 1
ATOM 631 O O . PHE A 1 78 ? -5.934 4.461 11.318 1.00 95.31 78 PHE A O 1
ATOM 638 N N . LEU A 1 79 ? -7.719 3.581 12.357 1.00 96.06 79 LEU A N 1
ATOM 639 C CA . LEU A 1 79 ? -8.203 2.846 11.179 1.00 96.06 79 LEU A CA 1
ATOM 640 C C . LEU A 1 79 ? -8.571 3.773 10.014 1.00 96.06 79 LEU A C 1
ATOM 642 O O . LEU A 1 79 ? -8.292 3.473 8.860 1.00 96.06 79 LEU A O 1
ATOM 646 N N . LYS A 1 80 ? -9.172 4.935 10.293 1.00 96.19 80 LYS A N 1
ATOM 647 C CA . LYS A 1 80 ? -9.419 5.921 9.230 1.00 96.19 80 LYS A CA 1
ATOM 648 C C . LYS A 1 80 ? -8.120 6.522 8.697 1.00 96.19 80 LYS A C 1
ATOM 650 O O . LYS A 1 80 ? -8.056 6.827 7.515 1.00 96.19 80 LYS A O 1
ATOM 655 N N . MET A 1 81 ? -7.131 6.751 9.563 1.00 95.88 81 MET A N 1
ATOM 656 C CA . MET A 1 81 ? -5.841 7.304 9.146 1.00 95.88 81 MET A CA 1
ATOM 657 C C . MET A 1 81 ? -5.115 6.350 8.203 1.00 95.88 81 MET A C 1
ATOM 659 O O . MET A 1 81 ? -4.717 6.789 7.130 1.00 95.88 81 MET A O 1
ATOM 663 N N . ILE A 1 82 ? -4.996 5.067 8.560 1.00 95.88 82 ILE A N 1
ATOM 664 C CA . ILE A 1 82 ? -4.311 4.090 7.704 1.00 95.88 82 ILE A CA 1
ATOM 665 C C . ILE A 1 82 ? -5.058 3.882 6.380 1.00 95.88 82 ILE A C 1
ATOM 667 O O . ILE A 1 82 ? -4.443 3.946 5.320 1.00 95.88 82 ILE A O 1
ATOM 671 N N . ALA A 1 83 ? -6.397 3.856 6.407 1.00 97.25 83 ALA A N 1
ATOM 672 C CA . ALA A 1 83 ? -7.204 3.823 5.191 1.00 97.25 83 ALA A CA 1
ATOM 673 C C . ALA A 1 83 ? -6.896 4.998 4.243 1.00 97.25 83 ALA A C 1
ATOM 675 O O . ALA A 1 83 ? -6.771 4.792 3.036 1.00 97.25 83 ALA A O 1
ATOM 676 N N . LEU A 1 84 ? -6.760 6.222 4.773 1.00 97.44 84 LEU A N 1
ATOM 677 C CA . LEU A 1 84 ? -6.404 7.412 3.988 1.00 97.44 84 LEU A CA 1
ATOM 678 C C . LEU A 1 84 ? -4.961 7.358 3.468 1.00 97.44 84 LEU A C 1
ATOM 680 O O . LEU A 1 84 ? -4.718 7.776 2.338 1.00 97.44 84 LEU A O 1
ATOM 684 N N . LEU A 1 85 ? -4.023 6.835 4.260 1.00 96.50 85 LEU A N 1
ATOM 685 C CA . LEU A 1 85 ? -2.633 6.647 3.839 1.00 96.50 85 LEU A CA 1
ATOM 686 C C . LEU A 1 85 ? -2.522 5.628 2.697 1.00 96.50 85 LEU A C 1
ATOM 688 O O . LEU A 1 85 ? -1.841 5.903 1.711 1.00 96.50 85 LEU A O 1
ATOM 692 N N . ASN A 1 86 ? -3.255 4.516 2.769 1.00 96.69 86 ASN A N 1
ATOM 693 C CA . ASN A 1 86 ? -3.348 3.528 1.692 1.00 96.69 86 ASN A CA 1
ATOM 694 C C . ASN A 1 86 ? -3.964 4.134 0.411 1.00 96.69 86 ASN A C 1
ATOM 696 O O . ASN A 1 86 ? -3.461 3.895 -0.689 1.00 96.69 86 ASN A O 1
ATOM 700 N N . LEU A 1 87 ? -4.980 5.004 0.526 1.00 97.50 87 LEU A N 1
ATOM 701 C CA . LEU A 1 87 ? -5.514 5.751 -0.627 1.00 97.50 87 LEU A CA 1
ATOM 702 C C . LEU A 1 87 ? -4.481 6.713 -1.227 1.00 97.50 87 LEU A C 1
ATOM 704 O O . LEU A 1 87 ? -4.350 6.795 -2.448 1.00 97.50 87 LEU A O 1
ATOM 708 N N . GLN A 1 88 ? -3.743 7.437 -0.384 1.00 97.62 88 GLN A N 1
ATOM 709 C CA . GLN A 1 88 ? -2.665 8.314 -0.836 1.00 97.62 88 GLN A CA 1
ATOM 710 C C . GLN A 1 88 ? -1.573 7.513 -1.554 1.00 97.62 88 GLN A C 1
ATOM 712 O O . GLN A 1 88 ? -1.116 7.925 -2.619 1.00 97.62 88 GLN A O 1
ATOM 717 N N . TYR A 1 89 ? -1.192 6.355 -1.017 1.00 97.56 89 TYR A N 1
ATOM 718 C CA . TYR A 1 89 ? -0.231 5.464 -1.655 1.00 97.56 89 TYR A CA 1
ATOM 719 C C . TYR A 1 89 ? -0.716 4.983 -3.027 1.00 97.56 89 TYR A C 1
ATOM 721 O O . TYR A 1 89 ? 0.050 5.040 -3.986 1.00 97.56 89 TYR A O 1
ATOM 729 N N . CYS A 1 90 ? -1.996 4.618 -3.167 1.00 97.88 90 CYS A N 1
ATOM 730 C CA . CYS A 1 90 ? -2.574 4.263 -4.468 1.00 97.88 90 CYS A CA 1
ATOM 731 C C . CYS A 1 90 ? -2.422 5.395 -5.495 1.00 97.88 90 CYS A C 1
ATOM 733 O O . CYS A 1 90 ? -2.061 5.141 -6.644 1.00 97.88 90 CYS A O 1
ATOM 735 N N . MET A 1 91 ? -2.664 6.650 -5.092 1.00 98.06 91 MET A N 1
ATOM 736 C CA . MET A 1 91 ? -2.493 7.811 -5.975 1.00 98.06 91 MET A CA 1
ATOM 737 C C . MET A 1 91 ? -1.029 8.007 -6.385 1.00 98.06 91 MET A C 1
ATOM 739 O O . MET A 1 91 ? -0.751 8.270 -7.553 1.00 98.06 91 MET A O 1
ATOM 743 N N . VAL A 1 92 ? -0.095 7.851 -5.443 1.00 97.81 92 VAL A N 1
ATOM 744 C CA . VAL A 1 92 ? 1.350 7.962 -5.703 1.00 97.81 92 VAL A CA 1
ATOM 745 C C . VAL A 1 92 ? 1.828 6.842 -6.634 1.00 97.81 92 VAL A C 1
ATOM 747 O O . VAL A 1 92 ? 2.506 7.125 -7.621 1.00 97.81 92 VAL A O 1
ATOM 750 N N . SER A 1 93 ? 1.435 5.593 -6.368 1.00 97.62 93 SER A N 1
ATOM 751 C CA . SER A 1 93 ? 1.769 4.417 -7.186 1.00 97.62 93 SER A CA 1
ATOM 752 C C . SER A 1 93 ? 1.250 4.571 -8.620 1.00 97.62 93 SER A C 1
ATOM 754 O O . SER A 1 93 ? 2.012 4.448 -9.581 1.00 97.62 93 SER A O 1
ATOM 756 N N . MET A 1 94 ? -0.010 4.990 -8.776 1.00 97.81 94 MET A N 1
ATOM 757 C CA . MET A 1 94 ? -0.592 5.291 -10.085 1.00 97.81 94 MET A CA 1
ATOM 758 C C . MET A 1 94 ? 0.130 6.451 -10.794 1.00 97.81 94 MET A C 1
ATOM 760 O O . MET A 1 94 ? 0.388 6.383 -11.995 1.00 97.81 94 MET A O 1
ATOM 764 N N . GLY A 1 95 ? 0.492 7.508 -10.061 1.00 97.81 95 GLY A N 1
ATOM 765 C CA . GLY A 1 95 ? 1.255 8.636 -10.599 1.00 97.81 95 GLY A CA 1
ATOM 766 C C . GLY A 1 95 ? 2.602 8.204 -11.182 1.00 97.81 95 GLY A C 1
ATOM 767 O O . GLY A 1 95 ? 2.937 8.585 -12.304 1.00 97.81 95 GLY A O 1
ATOM 768 N N . PHE A 1 96 ? 3.340 7.345 -10.472 1.00 97.62 96 PHE A N 1
ATOM 769 C CA . PHE A 1 96 ? 4.591 6.779 -10.979 1.00 97.62 96 PHE A CA 1
ATOM 770 C C . PHE A 1 96 ? 4.387 5.830 -12.161 1.00 97.62 96 PHE A C 1
ATOM 772 O O . PHE A 1 96 ? 5.206 5.842 -13.082 1.00 97.62 96 PHE A O 1
ATOM 779 N N . ALA A 1 97 ? 3.301 5.054 -12.175 1.00 97.19 97 ALA A N 1
ATOM 780 C CA . ALA A 1 97 ? 2.963 4.195 -13.308 1.00 97.19 97 ALA A CA 1
ATOM 781 C C . ALA A 1 97 ? 2.777 5.009 -14.598 1.00 97.19 97 ALA A C 1
ATOM 783 O O . ALA A 1 97 ? 3.346 4.672 -15.634 1.00 97.19 97 ALA A O 1
ATOM 784 N N . PHE A 1 98 ? 2.048 6.129 -14.526 1.00 97.62 98 PHE A N 1
ATOM 785 C CA . PHE A 1 98 ? 1.874 7.026 -15.670 1.00 97.62 98 PHE A CA 1
ATOM 786 C C . PHE A 1 98 ? 3.147 7.791 -16.039 1.00 97.62 98 PHE A C 1
ATOM 788 O O . PHE A 1 98 ? 3.403 7.996 -17.226 1.00 97.62 98 PHE A O 1
ATOM 795 N N . TYR A 1 99 ? 3.953 8.193 -15.055 1.00 97.56 99 TYR A N 1
ATOM 796 C CA . TYR A 1 99 ? 5.234 8.858 -15.304 1.00 97.56 99 TYR A CA 1
ATOM 797 C C . TYR A 1 99 ? 6.223 7.947 -16.051 1.00 97.56 99 TYR A C 1
ATOM 799 O O . TYR A 1 99 ? 6.923 8.405 -16.949 1.00 97.56 99 TYR A O 1
ATOM 807 N N . HIS A 1 100 ? 6.231 6.649 -15.738 1.00 95.62 100 HIS A N 1
ATOM 808 C CA . HIS A 1 100 ? 7.064 5.637 -16.396 1.00 95.62 100 HIS A CA 1
ATOM 809 C C . HIS A 1 100 ? 6.317 4.814 -17.453 1.00 95.62 100 HIS A C 1
ATOM 811 O O . HIS A 1 100 ? 6.751 3.715 -17.790 1.00 95.62 100 HIS A O 1
ATOM 817 N N . LYS A 1 101 ? 5.212 5.325 -18.011 1.00 95.00 101 LYS A N 1
ATOM 818 C CA . LYS A 1 101 ? 4.362 4.564 -18.944 1.00 95.00 101 LYS A CA 1
ATOM 819 C C . LYS A 1 101 ? 5.113 3.998 -20.158 1.00 95.00 101 LYS A C 1
ATOM 821 O O . LYS A 1 101 ? 4.711 2.961 -20.670 1.00 95.00 101 LYS A O 1
ATOM 826 N N . ASP A 1 102 ? 6.175 4.674 -20.604 1.00 95.12 102 ASP A N 1
ATOM 827 C CA . ASP A 1 102 ? 6.933 4.306 -21.807 1.00 95.12 102 ASP A CA 1
ATOM 828 C C . ASP A 1 102 ? 7.888 3.129 -21.552 1.00 95.12 102 ASP A C 1
ATOM 830 O O . ASP A 1 102 ? 8.251 2.414 -22.483 1.00 95.12 102 ASP A O 1
ATOM 834 N N . THR A 1 103 ? 8.289 2.911 -20.295 1.00 95.44 103 THR A N 1
ATOM 835 C CA . THR A 1 103 ? 9.157 1.792 -19.898 1.00 95.44 103 THR A CA 1
ATOM 836 C C . THR A 1 103 ? 8.383 0.671 -19.219 1.00 95.44 103 THR A C 1
ATOM 838 O O . THR A 1 103 ? 8.835 -0.471 -19.234 1.00 95.44 103 THR A O 1
ATOM 841 N N . LEU A 1 104 ? 7.230 0.979 -18.618 1.00 96.56 104 LEU A N 1
ATOM 842 C CA . LEU A 1 104 ? 6.437 0.036 -17.841 1.00 96.56 104 LEU A CA 1
ATOM 843 C C . LEU A 1 104 ? 5.837 -1.052 -18.738 1.00 96.56 104 LEU A C 1
ATOM 845 O O . LEU A 1 104 ? 5.112 -0.775 -19.695 1.00 96.56 104 LEU A O 1
ATOM 849 N N . THR A 1 105 ? 6.102 -2.311 -18.401 1.00 97.50 105 THR A N 1
ATOM 850 C CA . THR A 1 105 ? 5.593 -3.450 -19.171 1.00 97.50 105 THR A CA 1
ATOM 851 C C . THR A 1 105 ? 4.151 -3.780 -18.788 1.00 97.50 105 THR A C 1
ATOM 853 O O . THR A 1 105 ? 3.629 -3.328 -17.766 1.00 97.50 105 THR A O 1
ATOM 856 N N . THR A 1 106 ? 3.491 -4.641 -19.568 1.00 96.50 106 THR A N 1
ATOM 857 C CA . THR A 1 106 ? 2.162 -5.175 -19.222 1.00 96.50 106 THR A CA 1
ATOM 858 C C . THR A 1 106 ? 2.154 -5.870 -17.854 1.00 96.50 106 THR A C 1
ATOM 860 O O . THR A 1 106 ? 1.166 -5.778 -17.125 1.00 96.50 106 THR A O 1
ATOM 863 N N . LEU A 1 107 ? 3.259 -6.523 -17.468 1.00 96.38 107 LEU A N 1
ATOM 864 C CA . LEU A 1 107 ? 3.413 -7.125 -16.139 1.00 96.38 107 LEU A CA 1
ATOM 865 C C . LEU A 1 107 ? 3.500 -6.058 -15.042 1.00 96.38 107 LEU A C 1
ATOM 867 O O . LEU A 1 107 ? 2.833 -6.199 -14.018 1.00 96.38 107 LEU A O 1
ATOM 871 N N . GLY A 1 108 ? 4.250 -4.975 -15.275 1.00 96.56 108 GLY A N 1
ATOM 872 C CA . GLY A 1 108 ? 4.296 -3.806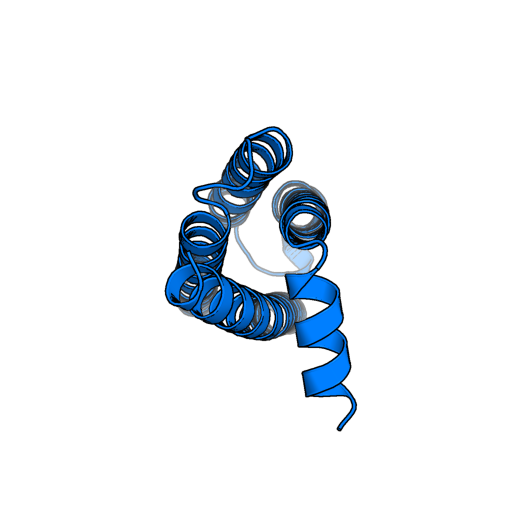 -14.388 1.00 96.56 108 GLY A CA 1
ATOM 873 C C . GLY A 1 108 ? 2.915 -3.197 -14.154 1.00 96.56 108 GLY A C 1
ATOM 874 O O . GLY A 1 108 ? 2.490 -3.044 -13.009 1.00 96.56 108 GLY A O 1
ATOM 875 N N . TRP A 1 109 ? 2.172 -2.942 -15.233 1.00 97.50 109 TRP A N 1
ATOM 876 C CA . TRP A 1 109 ? 0.792 -2.454 -15.159 1.00 97.50 109 TRP A CA 1
ATOM 877 C C . TRP A 1 109 ? -0.127 -3.397 -14.384 1.00 97.50 109 TRP A C 1
ATOM 879 O O . TRP A 1 109 ? -0.896 -2.948 -13.535 1.00 97.50 109 TRP A O 1
ATOM 889 N N . THR A 1 110 ? -0.032 -4.701 -14.650 1.00 97.56 110 THR A N 1
ATOM 890 C CA . THR A 1 110 ? -0.856 -5.713 -13.977 1.00 97.56 110 THR A CA 1
ATOM 891 C C . THR A 1 110 ? -0.573 -5.738 -12.478 1.00 97.56 110 THR A C 1
ATOM 893 O O . THR A 1 110 ? -1.515 -5.732 -11.687 1.00 97.56 110 THR A O 1
ATOM 896 N N . TYR A 1 111 ? 0.702 -5.714 -12.079 1.00 97.25 111 TYR A N 1
ATOM 897 C CA . TYR A 1 111 ? 1.092 -5.681 -10.670 1.00 97.25 111 TYR A CA 1
ATOM 898 C C . TYR A 1 111 ? 0.511 -4.452 -9.958 1.00 97.25 111 TYR A C 1
ATOM 900 O O . TYR A 1 111 ? -0.182 -4.601 -8.953 1.00 97.25 111 TYR A O 1
ATOM 908 N N . ILE A 1 112 ? 0.728 -3.252 -10.511 1.00 96.88 112 ILE A N 1
ATOM 909 C CA . ILE A 1 112 ? 0.266 -1.996 -9.899 1.00 96.88 112 ILE A CA 1
ATOM 910 C C . ILE A 1 112 ? -1.262 -1.963 -9.814 1.00 96.88 112 ILE A C 1
ATOM 912 O O . ILE A 1 112 ? -1.822 -1.560 -8.798 1.00 96.88 112 ILE A O 1
ATOM 916 N N . PHE A 1 113 ? -1.959 -2.426 -10.854 1.00 97.62 113 PHE A N 1
ATOM 917 C CA . PHE A 1 113 ? -3.418 -2.476 -10.847 1.00 97.62 113 PHE A CA 1
ATOM 918 C C . PHE A 1 113 ? -3.962 -3.418 -9.764 1.00 97.62 113 PHE A C 1
ATOM 920 O O . PHE A 1 113 ? -4.898 -3.057 -9.048 1.00 97.62 113 PHE A O 1
ATOM 927 N N . VAL A 1 114 ? -3.369 -4.608 -9.618 1.00 97.88 114 VAL A N 1
ATOM 928 C CA . VAL A 1 114 ? -3.747 -5.571 -8.573 1.00 97.88 114 VAL A CA 1
ATOM 929 C C . VAL A 1 114 ? -3.463 -5.006 -7.181 1.00 97.88 114 VAL A C 1
ATOM 931 O O . VAL A 1 114 ? -4.329 -5.092 -6.310 1.00 97.88 114 VAL A O 1
ATOM 934 N N . GLU A 1 115 ? -2.299 -4.389 -6.978 1.00 96.88 115 GLU A N 1
ATOM 935 C CA . GLU A 1 115 ? -1.934 -3.741 -5.715 1.00 96.88 115 GLU A CA 1
ATOM 936 C C . GLU A 1 115 ? -2.946 -2.649 -5.338 1.00 96.88 115 GLU A C 1
ATOM 938 O O . GLU A 1 115 ? -3.509 -2.675 -4.242 1.00 96.88 115 GLU A O 1
ATOM 943 N N . ILE A 1 116 ? -3.271 -1.752 -6.272 1.00 97.62 116 ILE A N 1
ATOM 944 C CA . ILE A 1 116 ? -4.266 -0.693 -6.062 1.00 97.62 116 ILE A CA 1
ATOM 945 C C . ILE A 1 116 ? -5.644 -1.282 -5.753 1.00 97.62 116 ILE A C 1
ATOM 947 O O . ILE A 1 116 ? -6.313 -0.811 -4.836 1.00 97.62 116 ILE A O 1
ATOM 951 N N . LEU A 1 117 ? -6.083 -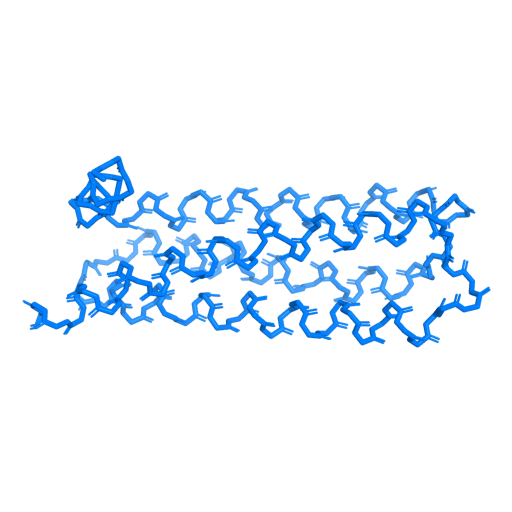2.320 -6.468 1.00 98.06 117 LEU A N 1
ATOM 952 C CA . LEU A 1 117 ? -7.380 -2.948 -6.211 1.00 98.06 117 LEU A CA 1
ATOM 953 C C . LEU A 1 117 ? -7.464 -3.518 -4.787 1.00 98.06 117 LEU A C 1
ATOM 955 O O . LEU A 1 117 ? -8.462 -3.296 -4.097 1.00 98.06 117 LEU A O 1
ATOM 959 N N . ILE A 1 118 ? -6.421 -4.222 -4.339 1.00 97.44 118 ILE A N 1
ATOM 960 C CA . ILE A 1 118 ? -6.347 -4.784 -2.984 1.00 97.44 118 ILE A CA 1
ATOM 961 C C . ILE A 1 118 ? -6.416 -3.663 -1.943 1.00 97.44 118 ILE A C 1
ATOM 963 O O . ILE A 1 118 ? -7.227 -3.736 -1.015 1.00 97.44 118 ILE A O 1
ATOM 967 N N . LEU A 1 119 ? -5.620 -2.607 -2.121 1.00 97.31 119 LEU A N 1
ATOM 968 C CA . LEU A 1 119 ? -5.566 -1.488 -1.184 1.00 97.31 119 LEU A CA 1
ATOM 969 C C . LEU A 1 119 ? -6.871 -0.689 -1.148 1.00 97.31 119 LEU A C 1
ATOM 971 O O . LEU A 1 119 ? -7.332 -0.343 -0.067 1.00 97.31 119 LEU A O 1
ATOM 975 N N . LEU A 1 120 ? -7.536 -0.458 -2.284 1.00 97.56 120 LEU A N 1
ATOM 976 C CA . LEU A 1 120 ? -8.842 0.212 -2.312 1.00 97.56 120 LEU A CA 1
ATOM 977 C C . LEU A 1 120 ? -9.905 -0.568 -1.526 1.00 97.56 120 LEU A C 1
ATOM 979 O O . LEU A 1 120 ? -10.682 0.030 -0.775 1.00 97.56 120 LEU A O 1
ATOM 983 N N . LEU A 1 121 ? -9.939 -1.897 -1.677 1.00 96.31 121 LEU A N 1
ATOM 984 C CA . LEU A 1 121 ? -10.864 -2.756 -0.935 1.00 96.31 121 LEU A CA 1
ATOM 985 C C . LEU A 1 121 ? -10.567 -2.735 0.570 1.00 96.31 121 LEU A C 1
ATOM 987 O O . LEU A 1 121 ? -11.497 -2.611 1.375 1.00 96.31 121 LEU A O 1
ATOM 991 N N . LEU A 1 122 ? -9.288 -2.820 0.944 1.00 96.06 122 LEU A N 1
ATOM 992 C CA . LEU A 1 122 ? -8.851 -2.783 2.338 1.00 96.06 122 LEU A CA 1
ATOM 993 C C . LEU A 1 122 ? -9.145 -1.419 2.977 1.00 96.06 122 LEU A C 1
ATOM 995 O O . LEU A 1 122 ? -9.866 -1.364 3.974 1.00 96.06 122 LEU A O 1
ATOM 999 N N . SER A 1 123 ? -8.740 -0.319 2.338 1.00 96.06 123 SER A N 1
ATOM 1000 C CA . SER A 1 123 ? -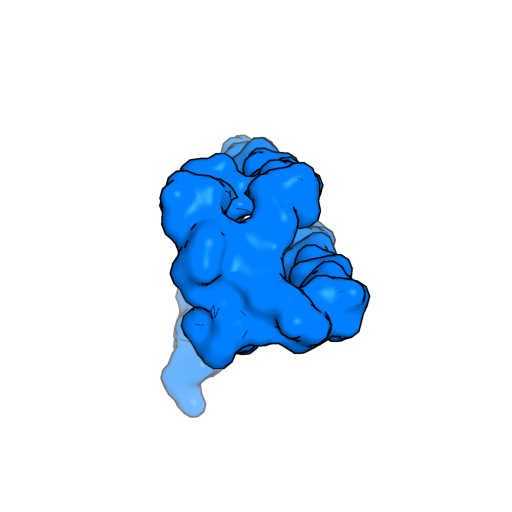9.034 1.053 2.771 1.00 96.06 123 SER A CA 1
ATOM 1001 C C . SER A 1 123 ? -10.530 1.298 2.953 1.00 96.06 123 SER A C 1
ATOM 1003 O O . SER A 1 123 ? -10.949 1.900 3.943 1.00 96.06 123 SER A O 1
ATOM 1005 N N . ALA A 1 124 ? -11.375 0.834 2.025 1.00 96.19 124 ALA A N 1
ATOM 1006 C CA . ALA A 1 124 ? -12.825 0.986 2.150 1.00 96.19 124 ALA A CA 1
ATOM 1007 C C . ALA A 1 124 ? -13.373 0.236 3.378 1.00 96.19 124 ALA A C 1
ATOM 1009 O O . ALA A 1 124 ? -14.251 0.746 4.092 1.00 96.19 124 ALA A O 1
ATOM 1010 N N . PHE A 1 125 ? -12.846 -0.960 3.645 1.00 95.62 125 PHE A N 1
ATOM 1011 C CA . PHE A 1 125 ? -13.217 -1.765 4.803 1.00 95.62 125 PHE A CA 1
ATOM 1012 C C . PHE A 1 125 ? -12.774 -1.109 6.120 1.00 95.62 125 PHE A C 1
ATOM 1014 O O . PHE A 1 125 ? -13.603 -0.900 7.013 1.00 95.62 125 PHE A O 1
ATOM 1021 N N . GLU A 1 126 ? -11.512 -0.702 6.219 1.00 96.25 126 GLU A N 1
ATOM 1022 C CA . GLU A 1 126 ? -10.935 -0.037 7.391 1.00 96.25 126 GLU A CA 1
ATOM 1023 C C . GLU A 1 126 ? -11.609 1.297 7.696 1.00 96.25 126 GLU A C 1
ATOM 1025 O O . GLU A 1 126 ? -11.975 1.563 8.844 1.00 96.25 126 GLU A O 1
ATOM 1030 N N . PHE A 1 127 ? -11.863 2.113 6.670 1.00 96.44 127 PHE A N 1
ATOM 1031 C CA . PHE A 1 127 ? -12.569 3.381 6.826 1.00 96.44 127 PHE A CA 1
ATOM 1032 C C . PHE A 1 127 ? -13.993 3.167 7.350 1.00 96.44 127 PHE A C 1
ATOM 1034 O O . PHE A 1 127 ? -14.462 3.907 8.222 1.00 96.44 127 PHE A O 1
ATOM 1041 N N . THR A 1 128 ? -14.681 2.132 6.859 1.00 95.25 128 THR A N 1
ATOM 1042 C CA . THR A 1 128 ? -16.035 1.784 7.307 1.00 95.25 128 THR A CA 1
ATOM 1043 C C . THR A 1 128 ? -16.044 1.354 8.773 1.00 95.25 128 THR A C 1
ATOM 1045 O O . THR A 1 128 ? -16.843 1.883 9.552 1.00 95.25 128 THR A O 1
ATOM 1048 N N . VAL A 1 129 ? -15.149 0.443 9.171 1.00 94.81 129 VAL A N 1
ATOM 1049 C CA . VAL A 1 129 ? -15.023 -0.012 10.568 1.00 94.81 129 VAL A CA 1
ATOM 1050 C C . VAL A 1 129 ? -14.611 1.154 11.472 1.00 94.81 129 VAL A C 1
ATOM 1052 O O . VAL A 1 129 ? -15.237 1.391 12.508 1.00 94.81 129 VAL A O 1
ATOM 1055 N N . GLY A 1 130 ? -13.624 1.946 11.052 1.00 95.12 130 GLY A N 1
ATOM 1056 C CA . GLY A 1 130 ? -13.142 3.111 11.787 1.00 95.12 130 GLY A CA 1
ATOM 1057 C C . GLY A 1 130 ? -14.236 4.149 12.031 1.00 95.12 130 GLY A C 1
ATOM 1058 O O . GLY A 1 130 ? -14.439 4.584 13.166 1.00 95.12 130 GLY A O 1
ATOM 1059 N N . LYS A 1 131 ? -15.019 4.483 10.997 1.00 94.75 131 LYS A N 1
ATOM 1060 C CA . LYS A 1 131 ? -16.158 5.411 11.099 1.00 94.75 131 LYS A CA 1
ATOM 1061 C C . LYS A 1 131 ? -17.215 4.932 12.093 1.00 94.75 131 LYS A C 1
ATOM 1063 O O . LYS A 1 131 ? -17.782 5.760 12.805 1.00 94.75 131 LYS A O 1
ATOM 1068 N N . ARG A 1 132 ? -17.502 3.630 12.138 1.00 92.56 132 ARG A N 1
ATOM 1069 C CA . ARG A 1 132 ? -18.483 3.068 13.077 1.00 92.56 132 ARG A CA 1
ATOM 1070 C C . ARG A 1 132 ? -17.972 3.115 14.510 1.00 92.56 132 ARG A C 1
ATOM 1072 O O . ARG A 1 132 ? -18.674 3.648 15.359 1.00 92.56 132 ARG A O 1
ATOM 1079 N N . LEU A 1 133 ? -16.725 2.706 14.748 1.00 91.69 133 LEU A N 1
ATOM 1080 C CA . LEU A 1 133 ? -16.110 2.759 16.078 1.00 91.69 133 LEU A CA 1
ATOM 1081 C C . LEU A 1 133 ? -16.046 4.183 16.644 1.00 91.69 133 LEU A C 1
ATOM 1083 O O . LEU A 1 133 ? -16.322 4.375 17.826 1.00 91.69 133 LEU A O 1
ATOM 1087 N N . THR A 1 134 ? -15.733 5.183 15.810 1.00 89.38 134 THR A N 1
ATOM 1088 C CA . THR A 1 134 ? -15.695 6.595 16.235 1.00 89.38 134 THR A CA 1
ATOM 1089 C C . THR A 1 134 ? -17.079 7.170 16.547 1.00 89.38 134 THR A C 1
ATOM 1091 O O . THR A 1 134 ? -17.158 8.127 17.301 1.00 89.38 134 THR A O 1
ATOM 1094 N N . ARG A 1 135 ? -18.170 6.624 15.993 1.00 81.38 135 ARG A N 1
ATOM 1095 C CA . ARG A 1 135 ? -19.538 7.086 16.306 1.00 81.38 135 ARG A CA 1
ATOM 1096 C C . ARG A 1 135 ? -20.066 6.557 17.643 1.00 81.38 135 ARG A C 1
ATOM 1098 O O . ARG A 1 135 ? -20.972 7.162 18.198 1.00 81.38 135 ARG A O 1
ATOM 1105 N N . THR A 1 136 ? -19.541 5.429 18.117 1.00 66.25 136 THR A N 1
ATOM 1106 C CA . THR A 1 136 ? -19.933 4.772 19.380 1.00 66.25 136 THR A CA 1
ATOM 1107 C C . THR A 1 136 ? -19.014 5.074 20.568 1.00 66.25 136 THR A C 1
ATOM 1109 O O . THR A 1 136 ? -19.327 4.634 21.670 1.00 66.25 136 THR A O 1
ATOM 1112 N N . SER A 1 137 ? -17.880 5.752 20.351 1.00 58.12 137 SER A N 1
ATOM 1113 C CA . SER A 1 137 ? -16.927 6.153 21.407 1.00 58.12 137 SER A CA 1
ATOM 1114 C C . SER A 1 137 ? -17.175 7.581 21.867 1.00 58.12 137 SER A C 1
ATOM 1116 O O . SER A 1 137 ? -16.942 7.837 23.067 1.00 58.12 137 SER A O 1
#

pLDDT: mean 93.84, std 6.84, range [58.12, 98.25]

Secondary structure (DSSP, 8-state):
-HHHHHHHHHHHSTHHHHHHHHHHHHHHHHIIIIIHHHTHHHH---HHHHHHHHHHHHHHHHHHHHHHHS-GGGHHHHHHHHHHHHHHHHHHHHHHHHHTTTT--HHHHHHHHHHHHHHHHHHHHHHHHHHHHHHH-

Sequence (137 aa):
MLFQHIIKKAENNPKKLFLIDGLGALLSAFLVGFVLVQFKDYFGMPANTLYLLAAFPIVFVFFDMYCYLKKHKKTGIFLKMIALLNLQYCMVSMGFAFYHKDTLTTLGWTYIFVEILILLLLSAFEFTVGKRLTRTS